Protein AF-A0A7S1PZZ9-F1 (afdb_monomer)

Nearest PDB structures (foldseek):
  3pno-assembly2_D  TM=9.067E-01  e=9.434E-13  Escherichia coli K-12
  1oi3-assembly1_A  TM=8.942E-01  e=1.074E-12  Escherichia coli
  3pnm-assembly1_B  TM=9.196E-01  e=3.930E-12  Escherichia coli K-12
  1uoe-assembly1_B  TM=8.953E-01  e=3.452E-12  Escherichi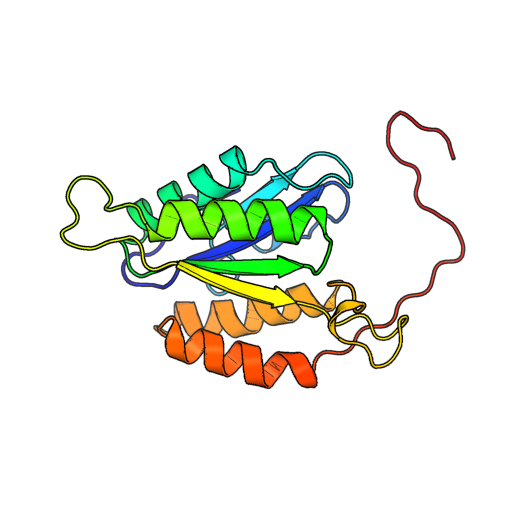a coli
  4lry-assembly1_B  TM=9.093E-01  e=5.800E-12  Escherichia coli K-12

Foldseek 3Di:
DADPAAAALFAAEEEEAEPPQPVPPVVQCDQLFHRDYQYDHHRGGRALVSLLVVLLVNCVRRVLNAYEYEFWLDPRRCVSNVSSQVVQQPDDPPPHPHGRHYDYDYAFAECPVDDPSNPGTGDDLSRVLRNQLSNCRSVNDGPVRNVVVRVVCRVVRHDYDDDPDDDDDVPGGD

Sequence (174 aa):
VVPKSIPKGRVALICGGGSGHEPAHAGFVADGWLTAAVCGGVFASPSHKSVLEAIRHVSAENGNAGVLVLIKNYGGDVINFTGAATVAANETPRGQEHKTRVVTFVIGDDVAFGADHDAQRGVAGTVLMYKMLGAAARDGAGLEELMHIAQAAAPRLRSIGSSMSSCAVPGNPA

Organism: Neobodo designis (NCBI:txid312471)

Secondary structure (DSSP, 8-state):
---S-PPTTS-EEEEEEEESSTTTTGGGBSTTSBSEEEEEEETSPPPHHHHHHHHHHHHHHTTS--EEEEEES-HHHHHHHHHHHHHHHH---TT-SS---EEEEEE--BGGGTT-GGG----TTHHHHHHHHHHHHHTT--HHHHHHHHHHHGGG--B----SSPPPBTTB--

Radius of gyration: 15.96 Å; Cα contacts (8 Å, |Δi|>4): 353; chains: 1; bounding box: 37×34×51 Å

Solvent-accessible surface area (backbone atoms only — not comparable to full-atom values): 9387 Å² total; per-residue (Å²): 85,66,62,100,69,64,65,62,72,23,40,36,32,34,38,54,28,31,31,92,49,77,57,54,49,58,72,46,46,43,93,40,24,24,47,27,18,43,73,23,50,77,78,30,45,35,53,37,67,60,45,32,52,49,53,54,51,51,29,62,55,10,66,58,46,24,38,41,37,46,32,41,44,40,73,60,36,44,54,23,48,54,52,20,43,55,55,48,37,72,35,59,52,92,95,50,97,54,53,39,50,55,47,78,45,78,36,44,24,28,52,84,59,54,87,48,66,92,64,13,35,38,51,77,53,54,57,56,52,34,44,55,46,15,37,43,17,64,77,61,38,49,71,69,57,44,48,51,52,49,66,63,44,48,86,74,43,74,35,79,87,86,75,95,66,83,83,71,50,92,97,43,87,119

pLDDT: mean 95.17, std 7.02, range [52.41, 98.88]

Mean predicted aligned error: 3.41 Å

InterPro domains:
  IPR004006 DhaK domain [PF02733] (7-172)
  IPR004006 DhaK domain [PS51481] (1-174)
  IPR050861 Dihydroxyacetone Kinase (DAK) [PTHR28629] (8-172)

Structure (mmCIF, N/CA/C/O backbone):
data_AF-A0A7S1PZZ9-F1
#
_entry.id   AF-A0A7S1PZZ9-F1
#
loop_
_atom_site.group_PDB
_atom_site.id
_atom_site.type_symbol
_atom_site.label_atom_id
_atom_site.label_alt_id
_atom_site.label_comp_id
_atom_site.label_asym_id
_atom_site.label_entity_id
_atom_site.label_seq_id
_atom_site.pdbx_PDB_ins_code
_atom_site.Cartn_x
_atom_site.Cartn_y
_atom_site.Cartn_z
_atom_site.occupancy
_atom_site.B_iso_or_equiv
_atom_site.auth_seq_id
_atom_site.auth_comp_id
_atom_site.auth_asym_id
_atom_site.auth_atom_id
_atom_site.pdbx_PDB_model_num
ATOM 1 N N . VAL A 1 1 ? -7.133 8.271 -3.389 1.00 96.69 1 VAL A N 1
ATOM 2 C CA . VAL A 1 1 ? -8.387 7.632 -3.849 1.00 96.69 1 VAL A CA 1
ATOM 3 C C . VAL A 1 1 ? -8.890 6.716 -2.752 1.00 96.69 1 VAL A C 1
ATOM 5 O O . VAL A 1 1 ? -8.106 5.916 -2.256 1.00 96.69 1 VAL A O 1
ATOM 8 N N . VAL A 1 2 ? -10.151 6.874 -2.356 1.00 97.19 2 VAL A N 1
ATOM 9 C CA . VAL A 1 2 ? -10.840 6.088 -1.316 1.00 97.19 2 VAL A CA 1
ATOM 10 C C . VAL A 1 2 ? -12.249 5.738 -1.815 1.00 97.19 2 VAL A C 1
ATOM 12 O O . VAL A 1 2 ? -12.769 6.471 -2.663 1.00 97.19 2 VAL A O 1
ATOM 15 N N . PRO A 1 3 ? -12.876 4.646 -1.341 1.00 96.19 3 PRO A N 1
ATOM 16 C CA . PRO A 1 3 ? -14.273 4.362 -1.646 1.00 96.19 3 PRO A CA 1
ATOM 17 C C . PRO A 1 3 ? -15.193 5.379 -0.957 1.00 96.19 3 PRO A C 1
ATOM 19 O O . PRO A 1 3 ? -14.792 6.071 -0.025 1.00 96.19 3 PRO A O 1
ATOM 22 N N . LYS A 1 4 ? -16.465 5.434 -1.374 1.00 93.56 4 LYS A N 1
ATOM 23 C CA . LYS A 1 4 ? -17.481 6.292 -0.730 1.00 93.56 4 LYS A CA 1
ATOM 24 C C . LYS A 1 4 ? -17.709 5.957 0.748 1.00 93.56 4 LYS A C 1
ATOM 26 O O . LYS A 1 4 ? -18.140 6.818 1.503 1.00 93.56 4 LYS A O 1
ATOM 31 N N . SER A 1 5 ? -17.465 4.709 1.136 1.00 94.50 5 SER A N 1
ATOM 32 C CA . SER A 1 5 ? -17.615 4.220 2.503 1.00 94.50 5 SER A CA 1
ATOM 33 C C . SER A 1 5 ? -16.536 3.189 2.804 1.00 94.50 5 SER A C 1
ATOM 35 O O . SER A 1 5 ? -16.334 2.268 2.008 1.00 94.50 5 SER A O 1
ATOM 37 N N . ILE A 1 6 ? -15.887 3.313 3.959 1.00 97.12 6 ILE A N 1
ATOM 38 C CA . ILE A 1 6 ? -14.899 2.349 4.450 1.00 97.12 6 ILE A CA 1
ATOM 39 C C . ILE A 1 6 ? -15.569 1.476 5.526 1.00 97.12 6 ILE A C 1
ATOM 41 O O . ILE A 1 6 ? -16.148 2.019 6.468 1.00 97.12 6 ILE A O 1
ATOM 45 N N . PRO A 1 7 ? -15.538 0.134 5.406 1.00 93.75 7 PRO A N 1
ATOM 46 C CA . PRO A 1 7 ? -16.084 -0.750 6.431 1.00 93.75 7 PRO A CA 1
ATOM 47 C C . PRO A 1 7 ? -15.355 -0.594 7.770 1.00 93.75 7 PRO A C 1
ATOM 49 O O . PRO A 1 7 ? -14.126 -0.630 7.830 1.00 93.75 7 PRO A O 1
ATOM 52 N N . LYS A 1 8 ? -16.124 -0.477 8.854 1.00 95.81 8 LYS A N 1
ATOM 53 C CA . LYS A 1 8 ? -15.587 -0.444 10.219 1.00 95.81 8 LYS A CA 1
ATOM 54 C C . LYS A 1 8 ? -15.166 -1.832 10.691 1.00 95.81 8 LYS A C 1
ATOM 56 O O . LYS A 1 8 ? -15.729 -2.835 10.257 1.00 95.81 8 LYS A O 1
ATOM 61 N N . GLY A 1 9 ? -14.204 -1.873 11.609 1.00 96.44 9 GLY A N 1
ATOM 62 C CA . GLY A 1 9 ? -13.754 -3.110 12.252 1.00 96.44 9 GLY A CA 1
ATOM 63 C C . GLY A 1 9 ? -12.889 -4.006 11.363 1.00 96.44 9 GLY A C 1
ATOM 64 O O . GLY A 1 9 ? -12.580 -5.122 11.763 1.00 96.44 9 GLY A O 1
ATOM 65 N N . ARG A 1 10 ? -12.491 -3.538 10.172 1.00 97.62 10 ARG A N 1
ATOM 66 C CA . ARG A 1 10 ? -11.608 -4.264 9.250 1.00 97.62 10 ARG A CA 1
ATOM 67 C C . ARG A 1 10 ? -10.292 -3.520 9.079 1.00 97.62 10 ARG A C 1
ATOM 69 O O . ARG A 1 10 ? -10.284 -2.291 8.972 1.00 97.62 10 ARG A O 1
ATOM 76 N N . VAL A 1 11 ? -9.188 -4.263 9.005 1.00 98.62 11 VAL A N 1
ATOM 77 C CA . VAL A 1 11 ? -7.877 -3.683 8.691 1.00 98.62 11 VAL A CA 1
ATOM 78 C C . VAL A 1 11 ? -7.949 -2.995 7.328 1.00 98.62 11 VAL A C 1
ATOM 80 O O . VAL A 1 11 ? -8.391 -3.589 6.345 1.00 98.62 11 VAL A O 1
ATOM 83 N N . ALA A 1 12 ? -7.516 -1.737 7.268 1.00 98.75 12 ALA A N 1
ATOM 84 C CA . ALA A 1 12 ? -7.439 -0.999 6.016 1.00 98.75 12 ALA A CA 1
ATOM 85 C C . ALA A 1 12 ? -6.136 -1.328 5.281 1.00 98.75 12 ALA A C 1
ATOM 87 O O . ALA A 1 12 ? -5.067 -1.348 5.889 1.00 98.75 12 ALA A O 1
ATOM 88 N N . LEU A 1 13 ? -6.206 -1.534 3.967 1.00 98.81 13 LEU A N 1
ATOM 89 C CA . LEU A 1 13 ? -5.031 -1.719 3.119 1.00 98.81 13 LEU A CA 1
ATOM 90 C C . LEU A 1 13 ? -4.768 -0.448 2.317 1.00 98.81 13 LEU A C 1
ATOM 92 O O . LEU A 1 13 ? -5.632 0.011 1.566 1.00 98.81 13 LEU A O 1
ATOM 96 N N . ILE A 1 14 ? -3.562 0.095 2.438 1.00 98.75 14 ILE A N 1
ATOM 97 C CA . ILE A 1 14 ? -3.106 1.242 1.650 1.00 98.75 14 ILE A CA 1
ATOM 98 C C . ILE A 1 14 ? -1.953 0.814 0.754 1.00 98.75 14 ILE A C 1
ATOM 100 O O . ILE A 1 14 ? -1.030 0.142 1.202 1.00 98.75 14 ILE A O 1
ATOM 104 N N . CYS A 1 15 ? -1.971 1.270 -0.495 1.00 98.69 15 CYS A N 1
ATOM 105 C CA . CYS A 1 15 ? -0.780 1.323 -1.337 1.00 98.69 15 CYS A CA 1
ATOM 106 C C . CYS A 1 15 ? -0.732 2.658 -2.092 1.00 98.69 15 CYS A C 1
ATOM 108 O O . CYS A 1 15 ? -1.605 3.517 -1.951 1.00 98.69 15 CYS A O 1
ATOM 110 N N . GLY A 1 16 ? 0.301 2.864 -2.893 1.00 98.38 16 GLY A N 1
ATOM 111 C CA . GLY A 1 16 ? 0.445 4.052 -3.707 1.00 98.38 16 GLY A CA 1
ATOM 112 C C . GLY A 1 16 ? 1.768 4.083 -4.460 1.00 98.38 16 GLY A C 1
ATOM 113 O O . GLY A 1 16 ? 2.463 3.071 -4.612 1.00 98.38 16 GLY A O 1
ATOM 114 N N . GLY A 1 17 ? 2.083 5.257 -4.985 1.00 98.44 17 GLY A N 1
ATOM 115 C CA . GLY A 1 17 ? 3.297 5.508 -5.753 1.00 98.44 17 GLY A CA 1
ATOM 116 C C . GLY A 1 17 ? 3.067 6.552 -6.837 1.00 98.44 17 GLY A C 1
ATOM 117 O O . GLY A 1 17 ? 2.020 7.208 -6.866 1.00 98.44 17 GLY A O 1
ATOM 118 N N . GLY A 1 18 ? 4.049 6.694 -7.723 1.00 97.88 18 GLY A N 1
ATOM 119 C CA . GLY A 1 18 ? 3.915 7.549 -8.899 1.00 97.88 18 GLY A CA 1
ATOM 120 C C . GLY A 1 18 ? 2.770 7.126 -9.817 1.00 97.88 18 GLY A C 1
ATOM 121 O O . GLY A 1 18 ? 2.477 5.937 -9.950 1.00 97.88 18 GLY A O 1
ATOM 122 N N . SER A 1 19 ? 2.131 8.118 -10.432 1.00 98.06 19 SER A N 1
ATOM 123 C CA . SER A 1 19 ? 1.127 7.923 -11.487 1.00 98.06 19 SER A CA 1
ATOM 124 C C . SER A 1 19 ? 1.792 7.467 -12.796 1.00 98.06 19 SER A C 1
ATOM 126 O O . SER A 1 19 ? 3.019 7.548 -12.923 1.00 98.06 19 SER A O 1
ATOM 128 N N . GLY A 1 20 ? 1.004 7.019 -13.776 1.00 97.00 20 GLY A N 1
ATOM 129 C CA . GLY A 1 20 ? 1.510 6.460 -15.043 1.00 97.00 20 GLY A CA 1
ATOM 130 C C . GLY A 1 20 ? 1.583 4.929 -15.064 1.00 97.00 20 GLY A C 1
ATOM 131 O O . GLY A 1 20 ? 2.197 4.345 -15.956 1.00 97.00 20 GLY A O 1
ATOM 132 N N . HIS A 1 21 ? 0.973 4.278 -14.072 1.00 97.94 21 HIS A N 1
ATOM 133 C CA . HIS A 1 21 ? 0.858 2.821 -13.965 1.00 97.94 21 HIS A CA 1
ATOM 134 C C . HIS A 1 21 ? -0.603 2.363 -13.886 1.00 97.94 21 HIS A C 1
ATOM 136 O O . HIS A 1 21 ? -0.883 1.253 -13.429 1.00 97.94 21 HIS A O 1
ATOM 142 N N . GLU A 1 22 ? -1.545 3.210 -14.302 1.00 98.38 22 GLU A N 1
ATOM 143 C CA . GLU A 1 22 ? -2.972 2.916 -14.258 1.00 98.38 22 GLU A CA 1
ATOM 144 C C . GLU A 1 22 ? -3.266 1.578 -14.978 1.00 98.38 22 GLU A C 1
ATOM 146 O O . GLU A 1 22 ? -2.737 1.334 -16.064 1.00 98.38 22 GLU A O 1
ATOM 151 N N . PRO A 1 23 ? -4.076 0.675 -14.387 1.00 98.19 23 PRO A N 1
ATOM 152 C CA . PRO A 1 23 ? -4.990 0.903 -13.262 1.00 98.19 23 PRO A CA 1
ATOM 153 C C . PRO A 1 23 ? -4.340 0.898 -11.866 1.00 98.19 23 PRO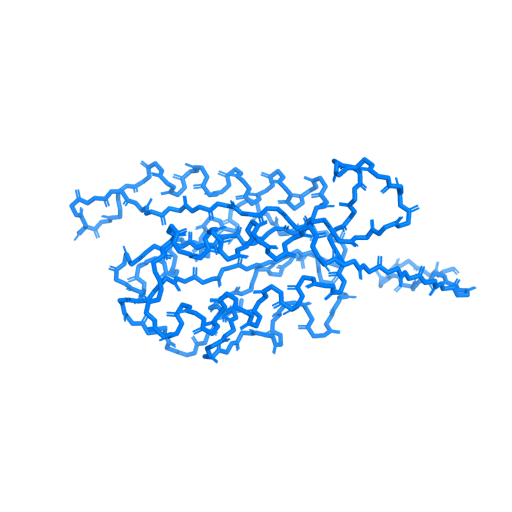 A C 1
ATOM 155 O O . PRO A 1 23 ? -5.021 1.209 -10.886 1.00 98.19 23 PRO A O 1
ATOM 158 N N . ALA A 1 24 ? -3.050 0.578 -11.736 1.00 97.94 24 ALA A N 1
ATOM 159 C CA . ALA A 1 24 ? -2.368 0.611 -10.448 1.00 97.94 24 ALA A CA 1
ATOM 160 C C . ALA A 1 24 ? -2.179 2.069 -9.973 1.00 97.94 24 ALA A C 1
ATOM 162 O O . ALA A 1 24 ? -1.624 2.899 -10.681 1.00 97.94 24 ALA A O 1
ATOM 163 N N . HIS A 1 25 ? -2.630 2.469 -8.784 1.00 97.94 25 HIS A N 1
ATOM 164 C CA . HIS A 1 25 ? -3.269 1.672 -7.716 1.00 97.94 25 HIS A CA 1
ATOM 165 C C . HIS A 1 25 ? -4.765 1.930 -7.568 1.00 97.94 25 HIS A C 1
ATOM 167 O O . HIS A 1 25 ? -5.487 1.113 -7.004 1.00 97.94 25 HIS A O 1
ATOM 173 N N . ALA A 1 26 ? -5.228 3.072 -8.074 1.00 98.44 26 ALA A N 1
ATOM 174 C CA . ALA A 1 26 ? -6.582 3.571 -7.869 1.00 98.44 26 ALA A CA 1
ATOM 175 C C . ALA A 1 26 ? -7.668 2.618 -8.388 1.00 98.44 26 ALA A C 1
ATOM 177 O O . ALA A 1 26 ? -8.718 2.504 -7.760 1.00 98.44 26 ALA A O 1
ATOM 178 N N . GLY A 1 27 ? -7.408 1.902 -9.485 1.00 98.44 27 GLY A N 1
ATOM 179 C CA . GLY A 1 27 ? -8.336 0.924 -10.054 1.00 98.44 27 GLY A CA 1
ATOM 180 C C . GLY A 1 27 ? -8.530 -0.329 -9.196 1.00 98.44 27 GLY A C 1
ATOM 181 O O . GLY A 1 27 ? -9.466 -1.083 -9.437 1.00 98.44 27 GLY A O 1
ATOM 182 N N . PHE A 1 28 ? -7.688 -0.537 -8.179 1.00 98.62 28 PHE A N 1
ATOM 183 C CA . PHE A 1 28 ? -7.790 -1.649 -7.229 1.00 98.62 28 PHE A CA 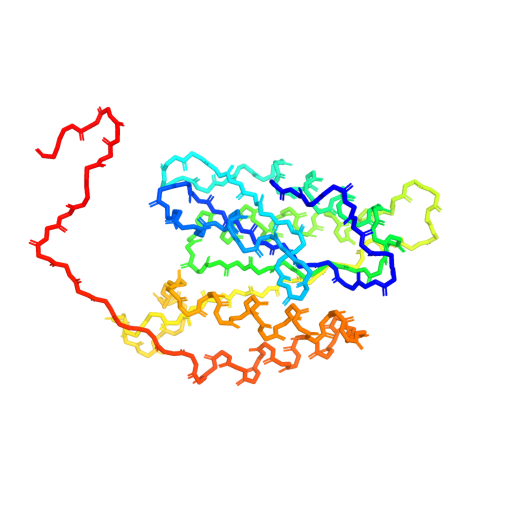1
ATOM 184 C C . PHE A 1 28 ? -8.341 -1.222 -5.861 1.00 98.62 28 PHE A C 1
ATOM 186 O O . PHE A 1 28 ? -8.263 -1.989 -4.902 1.00 98.62 28 PHE A O 1
ATOM 193 N N . VAL A 1 29 ? -8.898 -0.011 -5.748 1.00 98.75 29 VAL A N 1
ATOM 194 C CA . VAL A 1 29 ? -9.621 0.428 -4.548 1.00 98.75 29 VAL A CA 1
ATOM 195 C C . VAL A 1 29 ? -11.050 -0.115 -4.600 1.00 98.75 29 VAL A C 1
ATOM 197 O O . VAL A 1 29 ? -11.897 0.413 -5.320 1.00 98.75 29 VAL A O 1
ATOM 200 N N . ALA A 1 30 ? -11.309 -1.189 -3.856 1.00 97.69 30 ALA A N 1
ATOM 201 C CA . ALA A 1 30 ? -12.588 -1.901 -3.835 1.00 97.69 30 ALA A CA 1
ATOM 202 C C . ALA A 1 30 ? -12.706 -2.805 -2.592 1.00 97.69 30 ALA A C 1
ATOM 204 O O . ALA A 1 30 ? -11.708 -3.128 -1.947 1.00 97.69 30 ALA A O 1
ATOM 205 N N . ASP A 1 31 ? -13.923 -3.261 -2.269 1.00 97.38 31 ASP A N 1
ATOM 206 C CA . ASP A 1 31 ? -14.129 -4.251 -1.200 1.00 97.38 31 ASP A CA 1
ATOM 207 C C . ASP A 1 31 ? -13.407 -5.570 -1.530 1.00 97.38 31 ASP A C 1
ATOM 209 O O . ASP A 1 31 ? -13.514 -6.096 -2.639 1.00 97.38 31 ASP A O 1
ATOM 213 N N . GLY A 1 32 ? -12.637 -6.100 -0.577 1.00 97.44 32 GLY A N 1
ATOM 214 C CA . GLY A 1 32 ? -11.782 -7.272 -0.804 1.00 97.44 32 GLY A CA 1
ATOM 215 C C . GLY A 1 32 ? -10.483 -7.002 -1.583 1.00 97.44 32 GLY A C 1
ATOM 216 O O . GLY A 1 32 ? -9.854 -7.964 -2.042 1.00 97.44 32 GLY A O 1
ATOM 217 N N . TRP A 1 33 ? -10.104 -5.728 -1.748 1.00 98.44 33 TRP A N 1
ATOM 218 C CA . TRP A 1 33 ? -8.865 -5.251 -2.379 1.00 98.44 33 TRP A CA 1
ATOM 219 C C . TRP A 1 33 ? -8.212 -4.144 -1.522 1.00 98.44 33 TRP A C 1
ATOM 221 O O . TRP A 1 33 ? -8.180 -4.264 -0.298 1.00 98.44 33 TRP A O 1
ATOM 231 N N . LEU A 1 34 ? -7.669 -3.079 -2.130 1.00 98.69 34 LEU A N 1
ATOM 232 C CA . LEU A 1 34 ? -7.159 -1.923 -1.392 1.00 98.69 34 LEU A CA 1
ATOM 233 C C . LEU A 1 34 ? -8.310 -1.095 -0.814 1.00 98.69 34 LEU A C 1
ATOM 235 O O . LEU A 1 34 ? -9.325 -0.857 -1.467 1.00 98.69 34 LEU A O 1
ATOM 239 N N . THR A 1 35 ? -8.101 -0.567 0.388 1.00 98.75 35 THR A N 1
ATOM 240 C CA . THR A 1 35 ? -8.977 0.439 0.999 1.00 98.75 35 THR A CA 1
ATOM 241 C C . THR A 1 35 ? -8.673 1.833 0.463 1.00 98.75 35 THR A C 1
ATOM 243 O O . THR A 1 35 ? -9.590 2.625 0.266 1.00 98.75 35 THR A O 1
ATOM 246 N N . ALA A 1 36 ? -7.402 2.151 0.208 1.00 98.81 36 ALA A N 1
ATOM 247 C CA . ALA A 1 36 ? -7.018 3.427 -0.383 1.00 98.81 36 ALA A CA 1
ATOM 248 C C . ALA A 1 36 ? -5.774 3.323 -1.269 1.00 98.81 36 ALA A C 1
ATOM 250 O O . ALA A 1 36 ? -4.889 2.494 -1.054 1.00 98.81 36 ALA A O 1
ATOM 251 N N . ALA A 1 37 ? -5.697 4.235 -2.236 1.00 98.81 37 ALA A N 1
ATOM 252 C CA . ALA A 1 37 ? -4.534 4.446 -3.088 1.00 98.81 37 ALA A CA 1
ATOM 253 C C . ALA A 1 37 ? -4.041 5.896 -2.986 1.00 98.81 37 ALA A C 1
ATOM 255 O O . ALA A 1 37 ? -4.832 6.832 -3.155 1.00 98.81 37 ALA A O 1
ATOM 256 N N . VAL A 1 38 ? -2.744 6.094 -2.745 1.00 98.75 38 VAL A N 1
ATOM 257 C CA . VAL A 1 38 ? -2.108 7.423 -2.709 1.00 98.75 38 VAL A CA 1
ATOM 258 C C . VAL A 1 38 ? -1.330 7.652 -4.007 1.00 98.75 38 VAL A C 1
ATOM 260 O O . VAL A 1 38 ? -0.323 6.993 -4.257 1.00 98.75 38 VAL A O 1
ATOM 263 N N . CYS A 1 39 ? -1.811 8.574 -4.841 1.00 98.38 39 CYS A N 1
ATOM 264 C CA . CYS A 1 39 ? -1.246 8.858 -6.162 1.00 98.38 39 CYS A CA 1
ATOM 265 C C . CYS A 1 39 ? -0.294 10.059 -6.088 1.00 98.38 39 CYS A C 1
ATOM 267 O O . CYS A 1 39 ? -0.692 11.133 -5.633 1.00 98.38 39 CYS A O 1
ATOM 269 N N . GLY A 1 40 ? 0.956 9.868 -6.508 1.00 98.06 40 GLY A N 1
ATOM 270 C CA . GLY A 1 40 ? 1.945 10.933 -6.673 1.00 98.06 40 GLY A CA 1
ATOM 271 C C . GLY A 1 40 ? 1.945 11.533 -8.081 1.00 98.06 40 GLY A C 1
ATOM 272 O O . GLY A 1 40 ? 1.041 11.288 -8.881 1.00 98.06 40 GLY A O 1
ATOM 273 N N . GLY A 1 41 ? 2.985 12.307 -8.400 1.00 97.00 41 GLY A N 1
ATOM 274 C CA . GLY A 1 41 ? 3.228 12.769 -9.772 1.00 97.00 41 GLY A CA 1
ATOM 275 C C . GLY A 1 41 ? 3.554 11.607 -10.719 1.00 97.00 41 GLY A C 1
ATOM 276 O O . GLY A 1 41 ? 3.770 10.480 -10.271 1.00 97.00 41 GLY A O 1
ATOM 277 N N . VAL A 1 42 ? 3.601 11.859 -12.030 1.00 96.69 42 VAL A N 1
ATOM 278 C CA . VAL A 1 42 ? 3.990 10.827 -13.012 1.00 96.69 42 VAL A CA 1
ATOM 279 C C . VAL A 1 42 ? 5.395 10.318 -12.679 1.00 96.69 42 VAL A C 1
ATOM 281 O O . VAL A 1 42 ? 6.332 11.109 -12.605 1.00 96.69 42 VAL A O 1
ATOM 284 N N . PHE A 1 43 ? 5.515 9.015 -12.408 1.00 95.25 43 PHE A N 1
ATOM 285 C CA . PHE A 1 43 ? 6.742 8.338 -11.954 1.00 95.25 43 PHE A CA 1
ATOM 286 C C . PHE A 1 43 ? 7.428 8.936 -10.712 1.00 95.25 43 PHE A C 1
ATOM 288 O O . PHE A 1 43 ? 8.601 8.669 -10.456 1.00 95.25 43 PHE A O 1
ATOM 295 N N . ALA A 1 44 ? 6.694 9.694 -9.894 1.00 96.56 44 ALA A N 1
ATOM 296 C CA . ALA A 1 44 ? 7.198 10.287 -8.660 1.00 96.56 44 ALA A CA 1
ATOM 297 C C . ALA A 1 44 ? 6.346 9.851 -7.464 1.00 96.56 44 ALA A C 1
ATOM 299 O O . ALA A 1 44 ? 5.132 10.060 -7.459 1.00 96.56 44 ALA A O 1
ATOM 300 N N . SER A 1 45 ? 6.981 9.280 -6.433 1.00 97.88 45 SER A N 1
ATOM 301 C CA . SER A 1 45 ? 6.307 8.891 -5.183 1.00 97.88 45 SER A CA 1
ATOM 302 C C . SER A 1 45 ? 5.427 10.032 -4.649 1.00 97.88 45 SER A C 1
ATOM 304 O O . SER A 1 45 ? 5.841 11.196 -4.699 1.00 97.88 45 SER A O 1
ATOM 306 N N . PRO A 1 46 ? 4.240 9.742 -4.082 1.00 98.19 46 PRO A N 1
ATOM 307 C CA . PRO A 1 46 ? 3.487 10.742 -3.344 1.00 98.19 46 PRO A CA 1
ATOM 308 C C . PRO A 1 46 ? 4.313 11.269 -2.169 1.00 98.19 46 PRO A C 1
ATOM 310 O O . PRO A 1 46 ? 5.184 10.580 -1.633 1.00 98.19 46 PRO A O 1
ATOM 313 N N . SER A 1 47 ? 4.010 12.498 -1.755 1.00 98.31 47 SER A N 1
ATOM 314 C CA . SER A 1 47 ? 4.679 13.111 -0.612 1.00 98.31 47 SER A CA 1
ATOM 315 C C . SER A 1 47 ? 4.377 12.352 0.683 1.00 98.31 47 SER A C 1
ATOM 317 O O . SER A 1 47 ? 3.261 11.860 0.876 1.00 98.31 47 SER A O 1
ATOM 319 N N . HIS A 1 48 ? 5.335 12.347 1.610 1.00 97.75 48 HIS A N 1
ATOM 320 C CA . HIS A 1 48 ? 5.146 11.859 2.978 1.00 97.75 48 HIS A CA 1
ATOM 321 C C . HIS A 1 48 ? 3.841 12.371 3.618 1.00 97.75 48 HIS A C 1
ATOM 323 O O . HIS A 1 48 ? 3.076 11.593 4.184 1.00 97.75 48 HIS A O 1
ATOM 329 N N . LYS A 1 49 ? 3.539 13.671 3.470 1.00 98.25 49 LYS A N 1
ATOM 330 C CA . LYS A 1 49 ? 2.318 14.288 4.012 1.00 98.25 49 LYS A CA 1
ATOM 331 C C . LYS A 1 49 ? 1.050 13.657 3.432 1.00 98.25 49 LYS A C 1
ATOM 333 O O . LYS A 1 49 ? 0.129 13.350 4.178 1.00 98.25 49 LYS A O 1
ATOM 338 N N . SER A 1 50 ? 1.002 13.439 2.118 1.00 98.56 50 SER A N 1
ATOM 339 C CA . SER A 1 50 ? -0.152 12.814 1.460 1.00 98.56 50 SER A CA 1
ATOM 340 C C . SER A 1 50 ? -0.388 11.385 1.949 1.00 98.56 50 SER A C 1
ATOM 342 O O . SER A 1 50 ? -1.537 10.986 2.132 1.00 98.56 50 SER A O 1
ATOM 344 N N . VAL A 1 51 ? 0.685 10.622 2.181 1.00 98.81 51 VAL A N 1
ATOM 345 C CA . VAL A 1 51 ? 0.582 9.258 2.718 1.00 98.81 51 VAL A CA 1
ATOM 346 C C . VAL A 1 51 ? 0.101 9.276 4.170 1.00 98.81 51 VAL A C 1
ATOM 348 O O . VAL A 1 51 ? -0.800 8.516 4.519 1.00 98.81 51 VAL A O 1
ATOM 351 N N . LEU A 1 52 ? 0.645 10.170 5.001 1.00 98.62 52 LEU A N 1
ATOM 352 C CA . LEU A 1 52 ? 0.247 10.314 6.403 1.00 98.62 52 LEU A CA 1
ATOM 353 C C . LEU A 1 52 ? -1.243 10.655 6.538 1.00 98.62 52 LEU A C 1
ATOM 355 O O . LEU A 1 52 ? -1.953 10.005 7.303 1.00 98.62 52 LEU A O 1
ATOM 359 N N . GLU A 1 53 ? -1.738 11.615 5.754 1.00 98.44 53 GLU A N 1
ATOM 360 C CA . GLU A 1 53 ? -3.163 11.968 5.753 1.00 98.44 53 GLU A CA 1
ATOM 361 C C . GLU A 1 53 ? -4.051 10.810 5.289 1.00 98.44 53 GLU A C 1
ATOM 363 O O . GLU A 1 53 ? -5.122 10.596 5.853 1.00 98.44 53 GLU A O 1
ATOM 368 N N . ALA A 1 54 ? -3.603 10.012 4.315 1.00 98.62 54 ALA A N 1
ATOM 369 C CA . ALA A 1 54 ? -4.340 8.823 3.901 1.00 98.62 54 ALA A CA 1
ATOM 370 C C . ALA A 1 54 ? -4.437 7.788 5.034 1.00 98.62 54 ALA A C 1
ATOM 372 O O . ALA A 1 54 ? -5.522 7.261 5.274 1.00 98.62 54 ALA A O 1
ATOM 373 N N . ILE A 1 55 ? -3.342 7.530 5.760 1.00 98.56 55 ILE A N 1
ATOM 374 C CA . ILE A 1 55 ? -3.332 6.610 6.911 1.00 98.56 55 ILE A CA 1
ATOM 375 C C . ILE A 1 55 ? -4.264 7.117 8.016 1.00 98.56 55 ILE A C 1
ATOM 377 O O . ILE A 1 55 ? -5.093 6.354 8.514 1.00 98.56 55 ILE A O 1
ATOM 381 N N . ARG A 1 56 ? -4.172 8.406 8.371 1.00 97.62 56 ARG A N 1
ATOM 382 C CA . ARG A 1 56 ? -5.049 9.036 9.372 1.00 97.62 56 ARG A CA 1
ATOM 383 C C . ARG A 1 56 ? -6.517 8.918 8.983 1.00 97.62 56 ARG A C 1
ATOM 385 O O . ARG A 1 56 ? -7.334 8.517 9.808 1.00 97.62 56 ARG A O 1
ATOM 392 N N . HIS A 1 57 ? -6.836 9.226 7.728 1.00 97.38 57 HIS A N 1
ATOM 393 C CA . HIS A 1 57 ? -8.199 9.164 7.222 1.00 97.38 57 HIS A CA 1
ATOM 394 C C . HIS A 1 57 ? -8.762 7.741 7.284 1.00 97.38 57 HIS A C 1
ATOM 396 O O . HIS A 1 57 ? -9.799 7.537 7.909 1.00 97.38 57 HIS A O 1
ATOM 402 N N . VAL A 1 58 ? -8.078 6.735 6.721 1.00 97.81 58 VAL A N 1
ATOM 403 C CA . VAL A 1 58 ? -8.622 5.363 6.744 1.00 97.81 58 VAL A CA 1
ATOM 404 C C . VAL A 1 58 ? -8.689 4.782 8.155 1.00 97.81 58 VAL A C 1
ATOM 406 O O . VAL A 1 58 ? -9.606 4.018 8.435 1.00 97.81 58 VAL A O 1
ATOM 409 N N . SER A 1 59 ? -7.751 5.147 9.037 1.00 96.69 59 SER A N 1
ATOM 410 C CA . SER A 1 59 ? -7.755 4.718 10.439 1.00 96.69 59 SER A CA 1
ATOM 411 C C . SER A 1 59 ? -8.959 5.289 11.190 1.00 96.69 59 SER A C 1
ATOM 413 O O . SER A 1 59 ? -9.645 4.579 11.923 1.00 96.69 59 SER A O 1
ATOM 415 N N . ALA A 1 60 ? -9.273 6.568 10.974 1.00 95.12 60 ALA A N 1
ATOM 416 C CA . ALA A 1 60 ? -10.458 7.177 11.565 1.0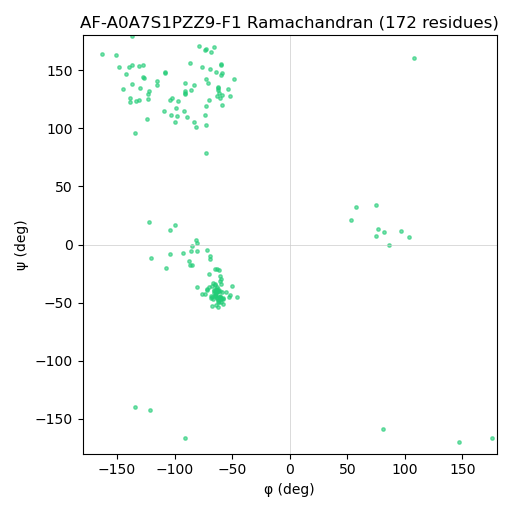0 95.12 60 ALA A CA 1
ATOM 417 C C . ALA A 1 60 ? -11.748 6.513 11.049 1.00 95.12 60 ALA A C 1
ATOM 419 O O . ALA A 1 60 ? -12.619 6.145 11.840 1.00 95.12 60 ALA A O 1
ATOM 420 N N . GLU A 1 61 ? -11.851 6.305 9.734 1.00 96.06 61 GLU A N 1
ATOM 421 C CA . GLU A 1 61 ? -13.053 5.756 9.098 1.00 96.06 61 GLU A CA 1
ATOM 422 C C . GLU A 1 61 ? -13.283 4.271 9.418 1.00 96.06 61 GLU A C 1
ATOM 424 O O . GLU A 1 61 ? -14.426 3.855 9.624 1.00 96.06 61 GLU A O 1
ATOM 429 N N . ASN A 1 62 ? -12.221 3.462 9.526 1.00 95.88 62 ASN A N 1
ATOM 430 C CA . ASN A 1 62 ? -12.343 2.036 9.844 1.00 95.88 62 ASN A CA 1
ATOM 431 C C . ASN A 1 62 ? -12.529 1.743 11.345 1.00 95.88 62 ASN A C 1
ATOM 433 O O . ASN A 1 62 ? -12.651 0.577 11.731 1.00 95.88 62 ASN A O 1
ATOM 437 N N . GLY A 1 63 ? -12.583 2.778 12.190 1.00 93.94 63 GLY A N 1
ATOM 438 C CA . GLY A 1 63 ? -12.727 2.639 13.639 1.00 93.94 63 GLY A CA 1
ATOM 439 C C . GLY A 1 63 ? -11.447 2.178 14.336 1.00 93.94 63 GLY A C 1
ATOM 440 O O . GLY A 1 63 ? -11.527 1.430 15.305 1.00 93.94 63 GLY A O 1
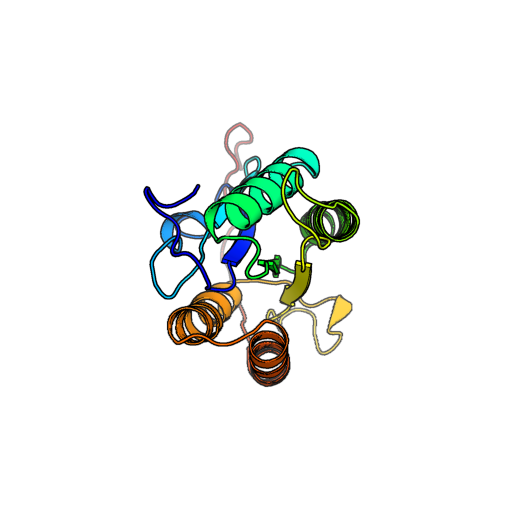ATOM 441 N N . ASN A 1 64 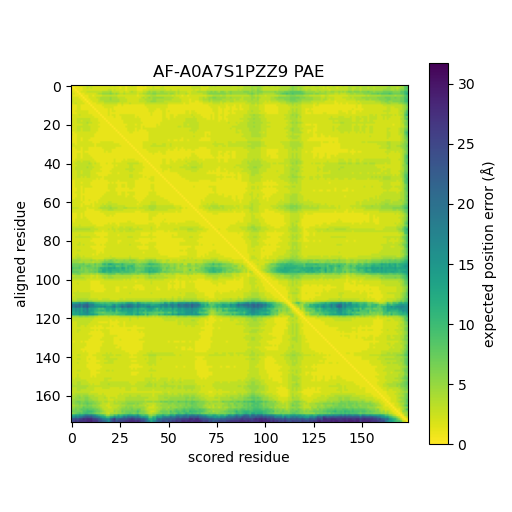? -10.282 2.598 13.836 1.00 93.69 64 ASN A N 1
ATOM 442 C CA . ASN A 1 64 ? -8.954 2.258 14.351 1.00 93.69 64 ASN A CA 1
ATOM 443 C C . ASN A 1 64 ? -8.680 0.739 14.393 1.00 93.69 64 ASN A C 1
ATOM 445 O O . ASN A 1 64 ? -7.944 0.239 15.244 1.00 93.69 64 ASN A O 1
ATOM 449 N N . ALA A 1 65 ? -9.251 -0.011 13.444 1.00 95.75 65 ALA A N 1
ATOM 450 C CA . ALA A 1 65 ? -9.070 -1.462 13.328 1.00 95.75 65 ALA A CA 1
ATOM 451 C C . ALA A 1 65 ? -7.659 -1.865 12.841 1.00 95.75 65 ALA A C 1
ATOM 453 O O . ALA A 1 65 ? -7.318 -3.047 12.803 1.00 95.75 65 ALA A O 1
ATOM 454 N N . GLY A 1 66 ? -6.826 -0.879 12.496 1.00 97.81 66 GLY A N 1
ATOM 455 C CA . GLY A 1 66 ? -5.458 -1.045 12.018 1.00 97.81 66 GLY A CA 1
ATOM 456 C C . GLY A 1 66 ? -5.303 -0.757 10.526 1.00 97.81 66 GLY A C 1
ATOM 457 O O . GLY A 1 66 ? -6.277 -0.763 9.768 1.00 97.81 66 GLY A O 1
ATOM 458 N N . VAL A 1 67 ? -4.067 -0.486 10.106 1.00 98.69 67 VAL A N 1
ATOM 459 C CA . VAL A 1 67 ? -3.710 -0.143 8.724 1.00 98.69 67 VAL A CA 1
ATOM 460 C C . VAL A 1 67 ? -2.480 -0.939 8.287 1.00 98.69 67 VAL A C 1
ATOM 462 O O . VAL A 1 67 ? -1.423 -0.848 8.910 1.00 98.69 67 VAL A O 1
ATOM 465 N N . LEU A 1 68 ? -2.608 -1.697 7.199 1.00 98.88 68 LEU A N 1
ATOM 466 C CA . LEU A 1 68 ? -1.493 -2.338 6.509 1.00 98.88 68 LEU A CA 1
ATOM 467 C C . LEU A 1 68 ? -1.085 -1.487 5.303 1.00 98.88 68 LEU A C 1
ATOM 469 O O . LEU A 1 68 ? -1.860 -1.287 4.365 1.00 98.88 68 LEU A O 1
ATOM 473 N N . VAL A 1 69 ? 0.146 -0.994 5.328 1.00 98.88 69 VAL A N 1
ATOM 474 C CA . VAL A 1 69 ? 0.733 -0.167 4.275 1.00 98.88 69 VAL A CA 1
ATOM 475 C C . VAL A 1 69 ? 1.616 -1.044 3.394 1.00 98.88 69 VAL A C 1
ATOM 477 O O . VAL A 1 69 ? 2.716 -1.437 3.781 1.00 98.88 69 VAL A O 1
ATOM 480 N N . LEU A 1 70 ? 1.131 -1.349 2.195 1.00 98.81 70 LEU A N 1
ATOM 481 C CA . LEU A 1 70 ? 1.874 -2.065 1.166 1.00 98.81 70 LEU A CA 1
ATOM 482 C C . LEU A 1 70 ? 2.710 -1.074 0.359 1.00 98.81 70 LEU A C 1
ATOM 484 O O . LEU A 1 70 ? 2.209 -0.035 -0.076 1.00 98.81 70 LEU A O 1
ATOM 488 N N . ILE A 1 71 ? 3.978 -1.398 0.139 1.00 98.69 71 ILE A N 1
ATOM 489 C CA . ILE A 1 71 ? 4.955 -0.488 -0.460 1.00 98.69 71 ILE A CA 1
ATOM 490 C C . ILE A 1 71 ? 5.680 -1.231 -1.577 1.00 98.69 71 ILE A C 1
ATOM 492 O O . ILE A 1 71 ? 6.252 -2.288 -1.339 1.00 98.69 71 ILE A O 1
ATOM 496 N N . LYS A 1 72 ? 5.683 -0.697 -2.800 1.00 98.25 72 LYS A N 1
ATOM 497 C CA . LYS A 1 72 ? 6.542 -1.237 -3.866 1.00 98.25 72 LYS A CA 1
ATOM 498 C C . LYS A 1 72 ? 7.993 -0.885 -3.553 1.00 98.25 72 LYS A C 1
ATOM 500 O O . LYS A 1 72 ? 8.249 0.245 -3.139 1.00 98.25 72 LYS A O 1
ATOM 505 N N . ASN A 1 73 ? 8.930 -1.805 -3.773 1.00 97.00 73 ASN A N 1
ATOM 506 C CA . ASN A 1 73 ? 10.338 -1.573 -3.458 1.00 97.00 73 ASN A CA 1
ATOM 507 C C . ASN A 1 73 ? 11.008 -0.598 -4.448 1.00 97.00 73 ASN A C 1
ATOM 509 O O . ASN A 1 73 ? 11.700 -0.990 -5.386 1.00 97.00 73 ASN A O 1
ATOM 513 N N . TYR A 1 74 ? 10.750 0.691 -4.244 1.00 95.94 74 TYR A N 1
ATOM 514 C CA . TYR A 1 74 ? 11.428 1.821 -4.867 1.00 95.94 74 TYR A CA 1
ATOM 515 C C . TYR A 1 74 ? 11.837 2.781 -3.758 1.00 95.94 74 TYR A C 1
ATOM 517 O O . TYR A 1 74 ? 11.014 3.108 -2.906 1.00 95.94 74 TYR A O 1
ATOM 525 N N . GLY A 1 75 ? 13.075 3.284 -3.780 1.00 95.19 75 GLY A N 1
ATOM 526 C CA . GLY A 1 75 ? 13.616 4.085 -2.673 1.00 95.19 75 GLY A CA 1
ATOM 527 C C . GLY A 1 75 ? 12.716 5.254 -2.248 1.00 95.19 75 GLY A C 1
ATOM 528 O O . GLY A 1 75 ? 12.460 5.435 -1.060 1.00 95.19 75 GLY A O 1
ATOM 529 N N . GLY A 1 76 ? 12.159 5.999 -3.210 1.00 95.88 76 GLY A N 1
ATOM 530 C CA . GLY A 1 76 ? 11.226 7.096 -2.927 1.00 95.88 76 GLY A CA 1
ATOM 531 C C . GLY A 1 76 ? 9.915 6.644 -2.272 1.00 95.88 76 GLY A C 1
ATOM 532 O O . GLY A 1 76 ? 9.451 7.297 -1.337 1.00 95.88 76 GLY A O 1
ATOM 533 N N . ASP A 1 77 ? 9.345 5.521 -2.718 1.00 98.25 77 ASP A N 1
ATOM 534 C CA . ASP A 1 77 ? 8.139 4.940 -2.116 1.00 98.25 77 ASP A CA 1
ATOM 535 C C . ASP A 1 77 ? 8.459 4.445 -0.690 1.00 98.25 77 ASP A C 1
ATOM 537 O O . ASP A 1 77 ? 7.759 4.787 0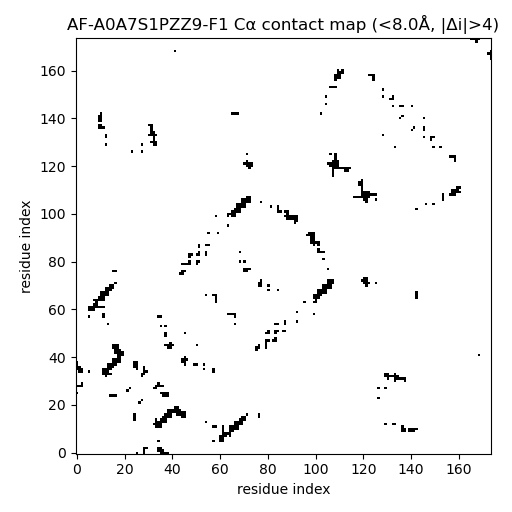.262 1.00 98.25 77 ASP A O 1
ATOM 541 N N . VAL A 1 78 ? 9.562 3.712 -0.506 1.00 97.94 78 VAL A N 1
ATOM 542 C CA . VAL A 1 78 ? 9.988 3.188 0.803 1.00 97.94 78 VAL A CA 1
ATOM 543 C C . VAL A 1 78 ? 10.181 4.312 1.814 1.00 97.94 78 VAL A C 1
ATOM 545 O O . VAL A 1 78 ? 9.580 4.260 2.885 1.00 97.94 78 VAL A O 1
ATOM 548 N N . ILE A 1 79 ? 10.935 5.362 1.482 1.00 97.88 79 ILE A N 1
ATOM 549 C CA . ILE A 1 79 ? 11.192 6.484 2.399 1.00 97.88 79 ILE A CA 1
ATOM 550 C C . ILE A 1 79 ? 9.888 7.200 2.779 1.00 97.88 79 ILE A C 1
ATOM 552 O O . ILE A 1 79 ? 9.615 7.411 3.963 1.00 97.88 79 ILE A O 1
ATOM 556 N N . ASN A 1 80 ? 9.057 7.559 1.794 1.00 98.50 80 ASN A N 1
ATOM 557 C CA . ASN A 1 80 ? 7.850 8.343 2.060 1.00 98.50 80 ASN A CA 1
ATOM 558 C C . ASN A 1 80 ? 6.816 7.550 2.868 1.00 98.50 80 ASN A C 1
ATOM 560 O O . ASN A 1 80 ? 6.260 8.082 3.833 1.00 98.50 80 ASN A O 1
ATOM 564 N N . PHE A 1 81 ? 6.571 6.287 2.505 1.00 98.75 81 PHE A N 1
ATOM 565 C CA . PHE A 1 81 ? 5.542 5.471 3.149 1.00 98.75 81 PHE A CA 1
ATOM 566 C C . PHE A 1 81 ? 5.970 4.956 4.522 1.00 98.75 81 PHE A C 1
ATOM 568 O O . PHE A 1 81 ? 5.168 5.025 5.453 1.00 98.75 81 PHE A O 1
ATOM 575 N N . THR A 1 82 ? 7.214 4.492 4.692 1.00 98.38 82 THR A N 1
ATOM 576 C CA . THR A 1 82 ? 7.692 4.041 6.014 1.00 98.38 82 THR A CA 1
ATOM 577 C C . THR A 1 82 ? 7.771 5.198 7.003 1.00 98.38 82 THR A C 1
ATOM 579 O O . THR A 1 82 ? 7.341 5.053 8.150 1.00 98.38 82 THR A O 1
ATOM 582 N N . GLY A 1 83 ? 8.221 6.375 6.555 1.00 98.31 83 GLY A N 1
ATOM 583 C CA . GLY A 1 83 ? 8.215 7.580 7.375 1.00 98.31 83 GLY A CA 1
ATOM 584 C C . GLY A 1 83 ? 6.800 7.950 7.817 1.00 98.31 83 GLY A C 1
ATOM 585 O O . GLY A 1 83 ? 6.561 8.168 9.003 1.00 98.31 83 GLY A O 1
ATOM 586 N N . ALA A 1 84 ? 5.842 7.990 6.885 1.00 98.69 84 ALA A N 1
ATOM 587 C CA . ALA A 1 84 ? 4.457 8.350 7.193 1.00 98.69 84 ALA A CA 1
ATOM 588 C C . ALA A 1 84 ? 3.792 7.334 8.133 1.00 98.69 84 ALA A C 1
ATOM 590 O O . ALA A 1 84 ? 3.116 7.721 9.085 1.00 98.69 84 ALA A O 1
ATOM 591 N N . ALA A 1 85 ? 4.032 6.039 7.912 1.00 98.50 85 ALA A N 1
ATOM 592 C CA . ALA A 1 85 ? 3.562 4.974 8.789 1.00 98.50 85 ALA A CA 1
ATOM 593 C C . ALA A 1 85 ? 4.149 5.084 10.203 1.00 98.50 85 ALA A C 1
ATOM 595 O O . ALA A 1 85 ? 3.417 4.914 11.174 1.00 98.50 85 ALA A O 1
ATOM 596 N N . THR A 1 86 ? 5.433 5.432 10.328 1.00 98.31 86 THR A N 1
ATOM 597 C CA . THR A 1 86 ? 6.103 5.625 11.626 1.00 98.31 86 THR A CA 1
ATOM 598 C C . THR A 1 86 ? 5.498 6.788 12.406 1.00 98.31 86 THR A C 1
ATOM 600 O O . THR A 1 86 ? 5.285 6.679 13.614 1.00 98.31 86 THR A O 1
ATOM 603 N N . VAL A 1 87 ? 5.199 7.901 11.729 1.00 98.19 87 VAL A N 1
ATOM 604 C CA . VAL A 1 87 ? 4.524 9.045 12.357 1.00 98.19 87 VAL A CA 1
ATOM 605 C C . VAL A 1 87 ? 3.121 8.640 12.810 1.00 98.19 87 VAL A C 1
ATOM 607 O O . VAL A 1 87 ? 2.808 8.767 13.992 1.00 98.19 87 VAL A O 1
ATOM 610 N N . ALA A 1 88 ? 2.314 8.057 11.919 1.00 97.62 88 ALA A N 1
ATOM 611 C CA . ALA A 1 88 ? 0.951 7.633 12.239 1.00 97.62 88 ALA A CA 1
ATOM 612 C C . ALA A 1 88 ? 0.894 6.616 13.394 1.00 97.62 88 ALA A C 1
ATOM 614 O O . ALA A 1 88 ? 0.037 6.726 14.269 1.00 97.62 88 ALA A O 1
ATOM 615 N N . ALA A 1 89 ? 1.824 5.656 13.437 1.00 97.12 89 ALA A N 1
ATOM 616 C CA . ALA A 1 89 ? 1.903 4.644 14.493 1.00 97.12 89 ALA A CA 1
ATOM 617 C C . ALA A 1 89 ? 2.215 5.227 15.882 1.00 97.12 89 ALA A C 1
ATOM 619 O O . ALA A 1 89 ? 1.941 4.596 16.902 1.00 97.12 89 ALA A O 1
ATOM 620 N N . ASN A 1 90 ? 2.796 6.428 15.940 1.00 96.00 90 ASN A N 1
ATOM 621 C CA . ASN A 1 90 ? 3.101 7.119 17.190 1.00 96.00 90 ASN A CA 1
ATOM 622 C C . ASN A 1 90 ? 1.996 8.073 17.649 1.00 96.00 90 ASN A C 1
ATOM 624 O O . ASN A 1 90 ? 2.063 8.573 18.773 1.00 96.00 90 ASN A O 1
ATOM 628 N N . GLU A 1 91 ? 0.974 8.284 16.825 1.00 93.12 91 GLU A N 1
ATOM 629 C CA . GLU A 1 91 ? -0.155 9.154 17.126 1.00 93.12 91 GLU A CA 1
ATOM 630 C C . GLU A 1 91 ? -1.293 8.389 17.796 1.00 93.12 91 GLU A C 1
ATOM 632 O O . GLU A 1 91 ? -1.659 7.286 17.382 1.00 93.12 91 GLU A O 1
ATOM 637 N N . THR A 1 92 ? -1.897 9.023 18.799 1.00 91.75 92 THR A N 1
ATOM 638 C CA . THR A 1 92 ? -3.197 8.629 19.349 1.00 91.75 92 THR A CA 1
ATOM 639 C C . THR A 1 92 ? -4.262 9.517 18.710 1.00 91.75 92 THR A C 1
ATOM 641 O O . THR A 1 92 ? -4.279 10.722 18.985 1.00 91.75 92 THR A O 1
ATOM 644 N N . PRO A 1 93 ? -5.135 8.978 17.838 1.00 84.31 93 PRO A N 1
ATOM 645 C CA . PRO A 1 93 ? -6.197 9.766 17.229 1.00 84.31 93 PRO A CA 1
ATOM 646 C C . PRO A 1 93 ? -7.124 10.374 18.285 1.00 84.31 93 PRO A C 1
ATOM 648 O O . PRO A 1 93 ? -7.376 9.790 19.340 1.00 84.31 93 PRO A O 1
ATOM 651 N N . ARG A 1 94 ? -7.671 11.558 18.000 1.00 83.50 94 ARG A N 1
ATOM 652 C CA . ARG A 1 94 ? -8.582 12.239 18.925 1.00 83.50 94 ARG A CA 1
ATOM 653 C C . ARG A 1 94 ? -9.815 11.369 19.190 1.00 83.50 94 ARG A C 1
ATOM 655 O O . ARG A 1 94 ? -10.509 10.985 18.255 1.00 83.50 94 ARG A O 1
ATOM 662 N N . GLY A 1 95 ? -10.102 11.112 20.466 1.00 82.88 95 GLY A N 1
ATOM 663 C CA . GLY A 1 95 ? -11.231 10.272 20.876 1.00 82.88 95 GLY A CA 1
ATOM 664 C C . GLY A 1 95 ? -10.953 8.766 20.830 1.00 82.88 95 GLY A C 1
ATOM 665 O O . GLY A 1 95 ? -11.891 7.990 20.961 1.00 82.88 95 GLY A O 1
ATOM 666 N N . GLN A 1 96 ? -9.694 8.356 20.646 1.00 84.44 96 GLN A N 1
ATOM 667 C CA . GLN A 1 96 ? -9.246 6.972 20.801 1.00 84.44 96 GLN A CA 1
ATOM 668 C C . GLN A 1 96 ? -8.399 6.829 22.067 1.00 84.44 96 GLN A C 1
ATOM 670 O O . GLN A 1 96 ? -7.679 7.747 22.458 1.00 84.44 96 GLN A O 1
ATOM 675 N N . GLU A 1 97 ? -8.465 5.657 22.692 1.00 86.06 97 GLU A N 1
ATOM 676 C CA . GLU A 1 97 ? -7.676 5.329 23.889 1.00 86.06 97 GLU A CA 1
ATOM 677 C C . GLU A 1 97 ? -6.269 4.824 23.542 1.00 86.06 97 GLU A C 1
ATOM 679 O O . GLU A 1 97 ? -5.367 4.806 24.381 1.00 86.06 97 GLU A O 1
ATOM 684 N N . HIS A 1 98 ? -6.067 4.404 22.292 1.00 89.75 98 HIS A N 1
ATOM 685 C CA . HIS A 1 98 ? -4.854 3.735 21.843 1.00 89.75 98 HIS A CA 1
ATOM 686 C C . HIS A 1 98 ? -4.298 4.363 20.569 1.00 89.75 98 HIS A C 1
ATOM 688 O O . HIS A 1 98 ? -5.027 4.945 19.760 1.00 89.75 98 HIS A O 1
ATOM 694 N N . LYS A 1 99 ? -2.982 4.213 20.393 1.00 94.50 99 LYS A N 1
ATOM 695 C CA . LYS A 1 99 ? -2.270 4.634 19.185 1.00 94.50 99 LYS A CA 1
ATOM 696 C C . LYS A 1 99 ? -2.810 3.927 17.945 1.00 94.50 99 LYS A C 1
ATOM 698 O O . LYS A 1 99 ? -3.335 2.813 18.029 1.00 94.50 99 LYS A O 1
ATOM 703 N N . THR A 1 100 ? -2.629 4.552 16.786 1.00 93.81 100 THR A N 1
ATOM 704 C CA . THR A 1 100 ? -2.952 3.904 15.513 1.00 93.81 100 THR A CA 1
ATOM 705 C C . THR A 1 100 ? -2.070 2.674 15.317 1.00 93.81 100 THR A C 1
ATOM 707 O O . THR A 1 100 ? -0.845 2.759 15.379 1.00 93.81 100 THR A O 1
ATOM 710 N N . ARG A 1 101 ? -2.675 1.519 15.034 1.00 96.44 101 ARG A N 1
ATOM 711 C CA . ARG A 1 101 ? -1.924 0.308 14.680 1.00 96.44 101 ARG A CA 1
ATOM 712 C C . ARG A 1 101 ? -1.586 0.349 13.193 1.00 96.44 101 ARG A C 1
ATOM 714 O O . ARG A 1 101 ? -2.467 0.142 12.364 1.00 96.44 101 ARG A O 1
ATOM 721 N N . VAL A 1 102 ? -0.328 0.616 12.852 1.00 98.38 102 VAL A N 1
ATOM 722 C CA . VAL A 1 102 ? 0.145 0.645 11.460 1.00 98.38 102 VAL A CA 1
ATOM 723 C C . VAL A 1 102 ? 1.277 -0.355 11.285 1.00 98.38 102 VAL A C 1
ATOM 725 O O . VAL A 1 102 ? 2.215 -0.367 12.078 1.00 98.38 102 VAL A O 1
ATOM 728 N N . VAL A 1 103 ? 1.203 -1.174 10.239 1.00 98.31 103 VAL A N 1
ATOM 729 C CA . VAL A 1 103 ? 2.285 -2.081 9.838 1.00 98.31 103 VAL A CA 1
ATOM 730 C C . VAL A 1 103 ? 2.614 -1.840 8.372 1.00 98.31 103 VAL A C 1
ATOM 732 O O . VAL A 1 103 ? 1.723 -1.559 7.573 1.00 98.31 103 VAL A O 1
ATOM 735 N N . THR A 1 104 ? 3.891 -1.928 8.014 1.00 98.69 104 THR A N 1
ATOM 736 C CA . THR A 1 104 ? 4.365 -1.790 6.636 1.00 98.69 104 THR A CA 1
ATOM 737 C C . THR A 1 104 ? 4.814 -3.139 6.082 1.00 98.69 104 THR A C 1
ATOM 739 O O . THR A 1 104 ? 5.344 -3.980 6.807 1.00 98.69 104 THR A O 1
ATOM 742 N N . PHE A 1 105 ? 4.636 -3.339 4.778 1.00 98.50 105 PHE A N 1
ATOM 743 C CA . PHE A 1 105 ? 5.204 -4.475 4.059 1.00 98.50 105 PHE A CA 1
ATOM 744 C C . PHE A 1 105 ? 5.740 -4.018 2.702 1.00 98.50 105 PHE A C 1
ATOM 746 O O . PHE A 1 105 ? 5.001 -3.449 1.894 1.00 98.50 105 PHE A O 1
ATOM 753 N N . VAL A 1 106 ? 7.031 -4.258 2.462 1.00 98.00 106 VAL A N 1
ATOM 754 C CA . VAL A 1 106 ? 7.703 -3.926 1.200 1.00 98.00 106 VAL A CA 1
ATOM 755 C C . VAL A 1 106 ? 7.612 -5.117 0.250 1.00 98.00 106 VAL A C 1
ATOM 757 O O . VAL A 1 106 ? 7.877 -6.254 0.629 1.00 98.00 106 VAL A O 1
ATOM 760 N N . ILE A 1 107 ? 7.217 -4.849 -0.990 1.00 97.31 107 ILE A N 1
ATOM 761 C CA . ILE A 1 107 ? 7.007 -5.836 -2.043 1.00 97.31 107 ILE A CA 1
ATOM 762 C C . ILE A 1 107 ? 8.122 -5.665 -3.071 1.00 97.31 107 ILE A C 1
ATOM 764 O O . ILE A 1 107 ? 8.197 -4.631 -3.738 1.00 97.31 107 ILE A O 1
ATOM 768 N N . GLY A 1 108 ? 8.965 -6.689 -3.186 1.00 96.25 108 GLY A N 1
ATOM 769 C CA . GLY A 1 108 ? 9.949 -6.865 -4.249 1.00 96.25 108 GLY A CA 1
ATOM 770 C C . GLY A 1 108 ? 9.709 -8.213 -4.918 1.00 96.25 108 GLY A C 1
ATOM 771 O O . GLY A 1 108 ? 9.930 -9.255 -4.306 1.00 96.25 108 GLY A O 1
ATOM 772 N N . ASP A 1 109 ? 9.187 -8.195 -6.140 1.00 96.06 109 ASP A N 1
ATOM 773 C CA . ASP A 1 109 ? 8.854 -9.397 -6.911 1.00 96.06 109 ASP A CA 1
ATOM 774 C C . ASP A 1 109 ? 9.608 -9.485 -8.243 1.00 96.06 109 ASP A C 1
ATOM 776 O O . ASP A 1 109 ? 9.595 -10.539 -8.878 1.00 96.06 109 ASP A O 1
ATOM 780 N N . ASP A 1 110 ? 10.277 -8.413 -8.668 1.00 96.56 110 ASP A N 1
ATOM 781 C CA . ASP A 1 110 ? 11.036 -8.375 -9.915 1.00 96.56 110 ASP A CA 1
ATOM 782 C C . ASP A 1 110 ? 12.349 -9.161 -9.822 1.00 96.56 110 ASP A C 1
ATOM 784 O O . ASP A 1 110 ? 13.297 -8.744 -9.155 1.00 96.56 110 ASP A O 1
ATOM 788 N N . VAL A 1 111 ? 12.431 -10.275 -10.549 1.00 94.94 111 VAL A N 1
ATOM 789 C CA . VAL A 1 111 ? 13.602 -11.167 -10.541 1.00 94.94 111 VAL A CA 1
ATOM 790 C C . VAL A 1 111 ? 14.712 -10.744 -11.498 1.00 94.94 111 VAL A C 1
ATOM 792 O O . VAL A 1 111 ? 15.752 -11.403 -11.548 1.00 94.94 111 VAL A O 1
ATOM 795 N N . ALA A 1 112 ? 14.531 -9.663 -12.262 1.00 92.38 112 ALA A N 1
ATOM 796 C CA . ALA A 1 112 ? 15.533 -9.209 -13.225 1.00 92.38 112 ALA A CA 1
ATOM 797 C C . ALA A 1 112 ? 16.865 -8.785 -12.570 1.00 92.38 112 ALA A C 1
ATOM 799 O O . ALA A 1 112 ? 17.896 -8.790 -13.238 1.00 92.38 112 ALA A O 1
ATOM 800 N N . PHE A 1 113 ? 16.860 -8.457 -11.272 1.00 79.25 113 PHE A N 1
ATOM 801 C CA . PHE A 1 113 ? 18.029 -7.981 -10.513 1.00 79.25 113 PHE A CA 1
ATOM 802 C C . PHE A 1 113 ? 18.699 -9.081 -9.675 1.00 79.25 113 PHE A C 1
ATOM 804 O O . PHE A 1 113 ? 19.504 -8.797 -8.791 1.00 79.25 113 PHE A O 1
ATOM 811 N N . GLY A 1 114 ? 18.406 -10.351 -9.971 1.00 71.44 114 GLY A N 1
ATOM 812 C CA . GLY A 1 114 ? 19.008 -11.497 -9.294 1.00 71.44 114 GLY A CA 1
ATOM 813 C C . GLY A 1 114 ? 18.362 -11.826 -7.944 1.00 71.44 114 GLY A C 1
ATOM 814 O O . GLY A 1 114 ? 17.197 -11.516 -7.686 1.00 71.44 114 GLY A O 1
ATOM 815 N N . ALA A 1 115 ? 19.115 -12.538 -7.100 1.00 72.56 115 ALA A N 1
ATOM 816 C CA . ALA A 1 115 ? 18.634 -13.071 -5.822 1.00 72.56 115 ALA A CA 1
ATOM 817 C C . ALA A 1 115 ? 18.740 -12.084 -4.646 1.00 72.56 115 ALA A C 1
ATOM 819 O O . ALA A 1 115 ? 18.285 -12.409 -3.551 1.00 72.56 115 ALA A O 1
ATOM 820 N N . ASP A 1 116 ? 19.339 -10.908 -4.853 1.00 77.69 116 ASP A N 1
ATOM 821 C CA . ASP A 1 116 ? 19.398 -9.866 -3.831 1.00 77.69 116 ASP A CA 1
ATOM 822 C C . ASP A 1 116 ? 18.015 -9.231 -3.660 1.00 77.69 116 ASP A C 1
ATOM 824 O O . ASP A 1 116 ? 17.569 -8.434 -4.485 1.00 77.69 116 ASP A O 1
ATOM 828 N N . HIS A 1 117 ? 17.323 -9.619 -2.590 1.00 71.44 117 HIS A N 1
ATOM 829 C CA . HIS A 1 117 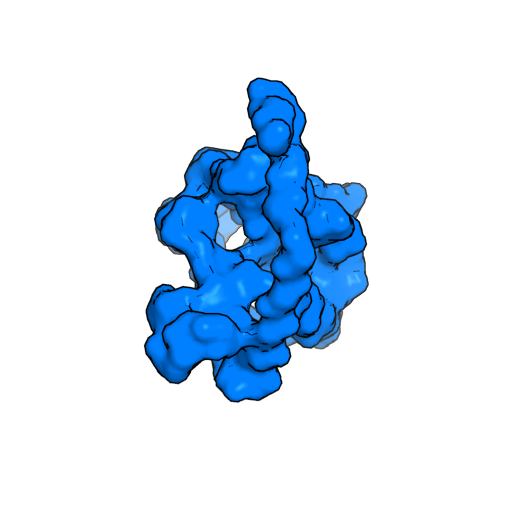? 15.981 -9.142 -2.279 1.00 71.44 117 HIS A CA 1
ATOM 830 C C . HIS A 1 117 ? 15.914 -7.624 -2.082 1.00 71.44 117 HIS A C 1
ATOM 832 O O . HIS A 1 117 ? 14.899 -7.027 -2.449 1.00 71.44 117 HIS A O 1
ATOM 838 N N . ASP A 1 118 ? 16.980 -6.991 -1.588 1.00 76.50 118 ASP A N 1
ATOM 839 C CA . ASP A 1 118 ? 17.003 -5.540 -1.377 1.00 76.50 118 ASP A CA 1
ATOM 840 C C . ASP A 1 118 ? 17.030 -4.784 -2.717 1.00 76.50 118 ASP A C 1
ATOM 842 O O . ASP A 1 118 ? 16.513 -3.667 -2.818 1.00 76.50 118 ASP A O 1
ATOM 846 N N . ALA A 1 119 ? 17.541 -5.426 -3.774 1.00 80.31 119 ALA A N 1
ATOM 847 C CA . ALA A 1 119 ? 17.571 -4.901 -5.137 1.00 80.31 119 ALA A CA 1
ATOM 848 C C . ALA A 1 119 ? 16.300 -5.207 -5.959 1.00 80.31 119 ALA A C 1
ATOM 850 O O . ALA A 1 119 ? 16.098 -4.610 -7.022 1.00 80.31 119 ALA A O 1
ATOM 851 N N . GLN A 1 120 ? 15.431 -6.122 -5.507 1.00 93.00 120 GLN A N 1
ATOM 852 C CA . GLN A 1 120 ? 14.232 -6.517 -6.255 1.00 93.00 120 GLN A CA 1
ATOM 853 C C . GLN A 1 120 ? 13.176 -5.415 -6.233 1.00 93.00 120 GLN A C 1
ATOM 855 O O . GLN A 1 120 ? 12.645 -5.071 -5.179 1.00 93.00 120 GLN A O 1
ATOM 860 N N . ARG A 1 121 ? 12.813 -4.897 -7.409 1.00 96.25 121 ARG A N 1
ATOM 861 C CA . ARG A 1 121 ? 11.745 -3.895 -7.561 1.00 96.25 121 ARG A CA 1
ATOM 862 C C . ARG A 1 121 ? 10.369 -4.505 -7.276 1.00 96.25 121 ARG A C 1
ATOM 864 O O . ARG A 1 121 ? 10.134 -5.684 -7.536 1.00 96.25 121 ARG A O 1
ATOM 871 N N . GLY A 1 122 ? 9.436 -3.681 -6.803 1.00 96.69 122 GLY A N 1
ATOM 872 C CA . GLY A 1 122 ? 8.018 -4.051 -6.704 1.00 96.69 122 GLY A CA 1
ATOM 873 C C . GLY A 1 122 ? 7.259 -3.714 -7.984 1.00 96.69 122 GLY A C 1
ATOM 874 O O . GLY A 1 122 ? 7.039 -2.539 -8.266 1.00 96.69 122 GLY A O 1
ATOM 875 N N . VAL A 1 123 ? 6.840 -4.713 -8.753 1.00 97.75 123 VAL A N 1
ATOM 876 C CA . VAL A 1 123 ? 6.199 -4.557 -10.069 1.00 97.75 123 VAL A CA 1
ATOM 877 C C . VAL A 1 123 ? 4.800 -5.195 -10.079 1.00 97.75 123 VAL A C 1
ATOM 879 O O . VAL A 1 123 ? 4.052 -5.054 -9.110 1.00 97.75 123 VAL A O 1
ATOM 882 N N . ALA A 1 124 ? 4.381 -5.832 -11.176 1.00 98.00 124 ALA A N 1
ATOM 883 C CA . ALA A 1 124 ? 3.008 -6.293 -11.387 1.00 98.00 124 ALA A CA 1
ATOM 884 C C . ALA A 1 124 ? 2.499 -7.298 -10.336 1.00 98.00 124 ALA A C 1
ATOM 886 O O . ALA A 1 124 ? 1.305 -7.290 -10.022 1.00 98.00 124 ALA A O 1
ATOM 887 N N . GLY A 1 125 ? 3.372 -8.114 -9.734 1.00 98.00 125 GLY A N 1
ATOM 888 C CA . GLY A 1 125 ? 2.988 -9.066 -8.689 1.00 98.00 125 GLY A CA 1
ATOM 889 C C . GLY A 1 125 ? 2.395 -8.389 -7.452 1.00 98.00 125 GLY A C 1
ATOM 890 O O . GLY A 1 125 ? 1.590 -8.993 -6.743 1.00 98.00 125 GLY A O 1
ATOM 891 N N . THR A 1 126 ? 2.691 -7.105 -7.240 1.00 98.50 126 THR A N 1
ATOM 892 C CA . THR A 1 126 ? 2.072 -6.266 -6.204 1.00 98.50 126 THR A CA 1
ATOM 893 C C . THR A 1 126 ? 0.536 -6.337 -6.234 1.00 98.50 126 THR A C 1
ATOM 895 O O . THR A 1 126 ? -0.101 -6.378 -5.181 1.00 98.50 126 THR A O 1
ATOM 898 N N . VAL A 1 127 ? -0.083 -6.452 -7.416 1.00 98.38 127 VAL A N 1
ATOM 899 C CA . VAL A 1 127 ? -1.549 -6.563 -7.549 1.00 98.38 127 VAL A CA 1
ATOM 900 C C . VAL A 1 127 ? -2.090 -7.854 -6.922 1.00 98.38 127 VAL A C 1
ATOM 902 O O . VAL A 1 127 ? -3.176 -7.855 -6.335 1.00 98.38 127 VAL A O 1
ATOM 905 N N . LEU A 1 128 ? -1.329 -8.951 -6.973 1.00 98.56 128 LEU A N 1
ATOM 906 C CA . LEU A 1 128 ? -1.715 -10.211 -6.333 1.00 98.56 128 LEU A CA 1
ATOM 907 C C . LEU A 1 128 ? -1.714 -10.077 -4.805 1.00 98.56 128 LEU A C 1
ATOM 909 O O . LEU A 1 128 ? -2.606 -10.612 -4.143 1.00 98.56 128 LEU A O 1
ATOM 913 N N . MET A 1 129 ? -0.782 -9.296 -4.247 1.00 98.62 129 MET A N 1
ATOM 914 C CA . MET A 1 129 ? -0.762 -8.984 -2.813 1.00 98.62 129 MET A CA 1
ATOM 915 C C . MET A 1 129 ? -2.019 -8.217 -2.395 1.00 98.62 129 MET A C 1
ATOM 917 O O . MET A 1 129 ? -2.610 -8.547 -1.369 1.00 98.62 129 MET A O 1
ATOM 921 N N . TYR A 1 130 ? -2.494 -7.268 -3.213 1.00 98.56 130 TYR A N 1
ATOM 922 C CA . TYR A 1 130 ? -3.756 -6.561 -2.947 1.00 98.56 130 TYR A CA 1
ATOM 923 C C . TYR A 1 130 ? -4.925 -7.528 -2.845 1.00 98.56 130 TYR A C 1
ATOM 925 O O . TYR A 1 130 ? -5.732 -7.431 -1.924 1.00 98.56 130 TYR A O 1
ATOM 933 N N . LYS A 1 131 ? -5.012 -8.475 -3.783 1.00 98.62 131 LYS A N 1
ATOM 934 C CA . LYS A 1 131 ? -6.128 -9.417 -3.847 1.00 98.62 131 LYS A CA 1
ATOM 935 C C . LYS A 1 131 ? -6.133 -10.390 -2.673 1.00 98.62 131 LYS A C 1
ATOM 937 O O . LYS A 1 131 ? -7.208 -10.634 -2.120 1.00 98.62 131 LYS A O 1
ATOM 942 N N . MET A 1 132 ? -4.977 -10.964 -2.339 1.00 98.56 132 MET A N 1
ATOM 943 C CA . MET A 1 132 ? -4.845 -11.951 -1.263 1.00 98.56 132 MET A CA 1
ATOM 944 C C . MET A 1 132 ? -5.105 -11.309 0.098 1.00 98.56 132 MET A C 1
ATOM 946 O O . MET A 1 132 ? -5.969 -11.762 0.846 1.00 98.56 132 MET A O 1
ATOM 950 N N . LEU A 1 133 ? -4.405 -10.212 0.388 1.00 98.88 133 LEU A N 1
ATOM 951 C CA . LEU A 1 133 ? -4.501 -9.534 1.676 1.00 98.88 133 LEU A CA 1
ATOM 952 C C . LEU A 1 133 ? -5.836 -8.804 1.827 1.00 98.88 133 LEU A C 1
ATOM 954 O O . LEU A 1 133 ? -6.436 -8.844 2.894 1.00 98.88 133 LEU A O 1
ATOM 958 N N . GLY A 1 134 ? -6.341 -8.191 0.754 1.00 98.69 134 GLY A N 1
ATOM 959 C CA . GLY A 1 134 ? -7.643 -7.530 0.759 1.00 98.69 134 GLY A CA 1
ATOM 960 C C . GLY A 1 134 ? -8.790 -8.510 0.992 1.00 98.69 134 GLY A C 1
ATOM 961 O O . GLY A 1 134 ? -9.711 -8.194 1.742 1.00 98.69 134 GLY A O 1
ATOM 962 N N . ALA A 1 135 ? -8.731 -9.716 0.409 1.00 98.75 135 ALA A N 1
ATOM 963 C CA . ALA A 1 135 ? -9.713 -10.767 0.687 1.00 98.75 135 ALA A CA 1
ATOM 964 C C . ALA A 1 135 ? -9.683 -11.189 2.158 1.00 98.75 135 ALA A C 1
ATOM 966 O O . ALA A 1 135 ? -10.725 -11.198 2.804 1.00 98.75 135 ALA A O 1
ATOM 967 N N . ALA A 1 136 ? -8.495 -11.479 2.692 1.00 98.75 136 ALA A N 1
ATOM 968 C CA . ALA A 1 136 ? -8.342 -11.878 4.086 1.00 98.75 136 ALA A CA 1
ATOM 969 C C . ALA A 1 136 ? -8.829 -10.780 5.048 1.00 98.75 136 ALA A C 1
ATOM 971 O O . ALA A 1 136 ? -9.587 -11.060 5.971 1.00 98.75 136 ALA A O 1
ATOM 972 N N . ALA A 1 137 ? -8.479 -9.515 4.793 1.00 98.69 137 ALA A N 1
ATOM 973 C CA . ALA A 1 137 ? -8.932 -8.382 5.600 1.00 98.69 137 ALA A CA 1
ATOM 974 C C . ALA A 1 137 ? -10.456 -8.189 5.534 1.00 98.69 137 ALA A C 1
ATOM 976 O O . ALA A 1 137 ? -11.091 -7.879 6.544 1.00 98.69 137 ALA A O 1
ATOM 977 N N . ARG A 1 138 ? -11.065 -8.399 4.358 1.00 98.31 138 ARG A N 1
ATOM 978 C CA .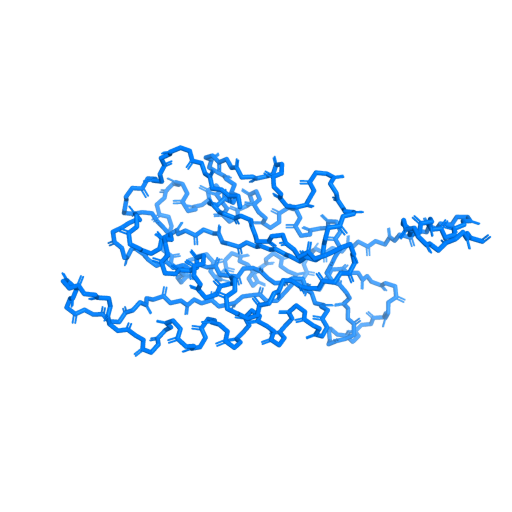 ARG A 1 138 ? -12.528 -8.387 4.196 1.00 98.31 138 ARG A CA 1
ATOM 979 C C . ARG A 1 138 ? -13.195 -9.463 5.051 1.00 98.31 138 ARG A C 1
ATOM 981 O O . ARG A 1 138 ? -14.231 -9.185 5.653 1.00 98.31 138 ARG A O 1
ATOM 988 N N . ASP A 1 139 ? -12.586 -10.641 5.118 1.00 98.19 139 ASP A N 1
ATOM 989 C CA . ASP A 1 139 ? -13.085 -11.795 5.868 1.00 98.19 139 ASP A CA 1
ATOM 990 C C . ASP A 1 139 ? -12.734 -11.718 7.375 1.00 98.19 139 ASP A C 1
ATOM 992 O O . ASP A 1 139 ? -13.083 -12.613 8.140 1.00 98.19 139 ASP A O 1
ATOM 996 N N . GLY A 1 140 ? -12.115 -10.615 7.820 1.00 97.88 140 GLY A N 1
ATOM 997 C CA . GLY A 1 140 ? -11.898 -10.291 9.233 1.00 97.88 140 GLY A CA 1
ATOM 998 C C . GLY A 1 140 ? -10.475 -10.509 9.745 1.00 97.88 140 GLY A C 1
ATOM 999 O O . GLY A 1 140 ? -10.256 -10.353 10.944 1.00 97.88 140 GLY A O 1
ATOM 1000 N N . ALA A 1 141 ? -9.516 -10.835 8.873 1.00 98.62 141 ALA A N 1
ATOM 1001 C CA . ALA A 1 141 ? -8.142 -11.091 9.292 1.00 98.62 141 ALA A CA 1
ATOM 1002 C C . ALA A 1 141 ? -7.485 -9.855 9.930 1.00 98.62 141 ALA A C 1
ATOM 1004 O O . ALA A 1 141 ? -7.567 -8.734 9.409 1.00 98.62 141 ALA A O 1
ATOM 1005 N N . GLY A 1 142 ? -6.799 -10.077 11.051 1.00 98.50 142 GLY A N 1
ATOM 1006 C CA . GLY A 1 142 ? -6.056 -9.044 11.772 1.00 98.50 142 GLY A CA 1
ATOM 1007 C C . GLY A 1 142 ? -4.697 -8.722 11.137 1.00 98.50 142 GLY A C 1
ATOM 1008 O O . GLY A 1 142 ? -4.210 -9.434 10.263 1.00 98.50 142 GLY A O 1
ATOM 1009 N N . LEU A 1 143 ? -4.033 -7.659 11.611 1.00 98.56 143 LEU A N 1
ATOM 1010 C CA . LEU A 1 143 ? -2.715 -7.242 11.096 1.00 98.56 143 LEU A CA 1
ATOM 1011 C C . LEU A 1 143 ? -1.663 -8.363 11.148 1.00 98.56 143 LEU A C 1
ATOM 1013 O O . LEU A 1 143 ? -0.898 -8.520 10.205 1.00 98.56 143 LEU A O 1
ATOM 1017 N N . GLU A 1 144 ? -1.633 -9.145 12.226 1.00 98.50 144 GLU A N 1
ATOM 1018 C CA . GLU A 1 144 ? -0.674 -10.244 12.408 1.00 98.50 144 GLU A CA 1
ATOM 1019 C C . GLU A 1 144 ? -0.883 -11.364 11.380 1.00 98.50 144 GLU A C 1
ATOM 1021 O O . GLU A 1 144 ? 0.071 -11.812 10.743 1.00 98.50 144 GLU A O 1
ATOM 1026 N N . GLU A 1 145 ? -2.134 -11.760 11.147 1.00 98.69 145 GLU A N 1
ATOM 1027 C CA . GLU A 1 145 ? -2.494 -12.772 10.149 1.00 98.69 145 GLU A CA 1
ATOM 1028 C C . GLU A 1 145 ? -2.192 -12.286 8.730 1.00 98.69 145 GLU A C 1
ATOM 1030 O O . GLU A 1 145 ? -1.625 -13.023 7.923 1.00 98.69 145 GLU A O 1
ATOM 1035 N N . LEU A 1 146 ? -2.500 -11.021 8.427 1.00 98.81 146 LEU A N 1
ATOM 1036 C CA . LEU A 1 146 ? -2.173 -10.417 7.136 1.00 98.81 146 LEU A CA 1
ATOM 1037 C C . LEU A 1 146 ? -0.663 -10.374 6.894 1.00 98.81 146 LEU A C 1
ATOM 1039 O O . LEU A 1 146 ? -0.213 -10.669 5.787 1.00 98.81 146 LEU A O 1
ATOM 1043 N N . MET A 1 147 ? 0.131 -10.062 7.919 1.00 98.62 147 MET A N 1
ATOM 1044 C CA . MET A 1 147 ? 1.589 -10.107 7.816 1.00 98.62 147 MET A CA 1
ATOM 1045 C C . MET A 1 147 ? 2.103 -11.525 7.598 1.00 98.62 147 MET A C 1
ATOM 1047 O O . MET A 1 147 ? 2.993 -11.717 6.771 1.00 98.62 147 MET A O 1
ATOM 1051 N N . HIS A 1 148 ? 1.514 -12.522 8.260 1.00 98.62 148 HIS A N 1
ATOM 1052 C CA . HIS A 1 148 ? 1.859 -13.921 8.031 1.00 98.62 148 HIS A CA 1
ATOM 1053 C C . HIS A 1 148 ? 1.570 -14.346 6.582 1.00 98.62 148 HIS A C 1
ATOM 1055 O O . HIS A 1 148 ? 2.430 -14.933 5.921 1.00 98.62 148 HIS A O 1
ATOM 1061 N N . ILE A 1 149 ? 0.398 -13.982 6.048 1.00 98.62 149 ILE A N 1
ATOM 1062 C CA . ILE A 1 149 ? 0.038 -14.224 4.642 1.00 98.62 149 ILE A CA 1
ATOM 1063 C C . ILE A 1 149 ? 1.032 -13.523 3.709 1.00 98.62 149 ILE A C 1
ATOM 1065 O O . ILE A 1 149 ? 1.516 -14.139 2.759 1.00 98.62 149 ILE A O 1
ATOM 1069 N N . ALA A 1 150 ? 1.371 -12.260 3.979 1.00 98.38 150 ALA A N 1
ATOM 1070 C CA . ALA A 1 150 ? 2.289 -11.488 3.147 1.00 98.38 150 ALA A CA 1
ATOM 1071 C C . ALA A 1 150 ? 3.698 -12.105 3.117 1.00 98.38 150 ALA A C 1
ATOM 1073 O O . ALA A 1 150 ? 4.268 -12.298 2.041 1.00 98.38 150 ALA A O 1
ATOM 1074 N N . GLN A 1 151 ? 4.229 -12.478 4.284 1.00 97.94 151 GLN A N 1
ATOM 1075 C CA . GLN A 1 151 ? 5.534 -13.129 4.434 1.00 97.94 151 GLN A CA 1
ATOM 1076 C C . GLN A 1 151 ? 5.572 -14.513 3.779 1.00 97.94 151 GLN A C 1
ATOM 1078 O O . GLN A 1 151 ? 6.593 -14.894 3.210 1.00 97.94 151 GLN A O 1
ATOM 1083 N N . ALA A 1 152 ? 4.464 -15.256 3.803 1.00 98.00 152 ALA A N 1
ATOM 1084 C CA . ALA A 1 152 ? 4.353 -16.519 3.085 1.00 98.00 152 ALA A CA 1
ATOM 1085 C C . ALA A 1 152 ? 4.257 -16.308 1.561 1.00 98.00 152 ALA A C 1
ATOM 1087 O O . ALA A 1 152 ? 4.842 -17.070 0.789 1.00 98.00 152 ALA A O 1
ATOM 1088 N N . ALA A 1 153 ? 3.530 -15.295 1.096 1.00 97.12 153 ALA A N 1
ATOM 1089 C CA . ALA A 1 153 ? 3.314 -15.060 -0.330 1.00 97.12 153 ALA A CA 1
ATOM 1090 C C . ALA A 1 153 ? 4.555 -14.495 -1.043 1.00 97.12 153 ALA A C 1
ATOM 1092 O O . ALA A 1 153 ? 4.903 -14.963 -2.128 1.00 97.12 153 ALA A O 1
ATOM 1093 N N . ALA A 1 154 ? 5.253 -13.535 -0.433 1.00 94.50 154 ALA A N 1
ATOM 1094 C CA . ALA A 1 154 ? 6.377 -12.822 -1.045 1.00 94.50 154 ALA A CA 1
ATOM 1095 C C . ALA A 1 154 ? 7.496 -13.708 -1.636 1.00 94.50 154 ALA A C 1
ATOM 1097 O O . ALA A 1 154 ? 7.894 -13.466 -2.776 1.00 94.50 154 ALA A O 1
ATOM 1098 N N . PRO A 1 155 ? 7.992 -14.777 -0.978 1.00 92.75 155 PRO A N 1
ATOM 1099 C CA . PRO A 1 155 ? 9.024 -15.633 -1.568 1.00 92.75 155 PRO A CA 1
ATOM 1100 C C . PRO A 1 155 ? 8.527 -16.478 -2.754 1.00 92.75 155 PRO A C 1
ATOM 1102 O O . PRO A 1 155 ? 9.336 -17.089 -3.444 1.00 92.75 155 PRO A O 1
ATOM 1105 N N . ARG A 1 156 ? 7.215 -16.528 -3.004 1.00 94.88 156 ARG A N 1
ATOM 1106 C CA . ARG A 1 156 ? 6.601 -17.263 -4.124 1.00 94.88 156 ARG A CA 1
ATOM 1107 C C . ARG A 1 156 ? 6.148 -16.337 -5.252 1.00 94.88 156 ARG A C 1
ATOM 1109 O O . ARG A 1 156 ? 5.757 -16.813 -6.312 1.00 94.88 156 ARG A O 1
ATOM 1116 N N . LEU A 1 157 ? 6.206 -15.027 -5.029 1.00 95.50 157 LEU A N 1
ATOM 1117 C CA . LEU A 1 157 ? 5.810 -14.009 -5.986 1.00 95.50 157 LEU A CA 1
ATOM 1118 C C . LEU A 1 157 ? 7.024 -13.594 -6.820 1.00 95.50 157 LEU A C 1
ATOM 1120 O O . LEU A 1 157 ? 8.006 -13.083 -6.285 1.00 95.50 157 LEU A O 1
ATOM 1124 N N . ARG A 1 158 ? 6.985 -13.870 -8.122 1.00 95.50 158 ARG A N 1
ATOM 1125 C CA . ARG A 1 158 ? 8.098 -13.624 -9.043 1.00 95.50 158 ARG A CA 1
ATOM 1126 C C . ARG A 1 158 ? 7.548 -13.056 -10.346 1.00 95.50 158 ARG A C 1
ATOM 1128 O O . ARG A 1 158 ? 6.682 -13.672 -10.962 1.00 95.50 158 ARG A O 1
ATOM 1135 N N . SER A 1 159 ? 8.073 -11.913 -10.760 1.00 96.88 159 SER A N 1
ATOM 1136 C CA . SER A 1 159 ? 7.725 -11.219 -11.996 1.00 96.88 159 SER A CA 1
ATOM 1137 C C . SER A 1 159 ? 8.988 -10.927 -12.791 1.00 96.88 159 SER A C 1
ATOM 1139 O O . SER A 1 159 ? 10.025 -10.600 -12.224 1.00 96.88 159 SER A O 1
ATOM 1141 N N . ILE A 1 160 ? 8.895 -11.011 -14.114 1.00 96.56 160 ILE A N 1
ATOM 1142 C CA . ILE A 1 160 ? 9.940 -10.566 -15.037 1.00 96.56 160 ILE A CA 1
ATOM 1143 C C . ILE A 1 160 ? 9.274 -9.816 -16.187 1.00 96.56 160 ILE A C 1
ATOM 1145 O O . ILE A 1 160 ? 8.214 -10.221 -16.666 1.00 96.56 160 ILE A O 1
ATOM 1149 N N . GLY A 1 161 ? 9.871 -8.704 -16.604 1.00 95.56 161 GLY A N 1
ATOM 1150 C CA . GLY A 1 161 ? 9.365 -7.870 -17.690 1.00 95.56 161 GLY A CA 1
ATOM 1151 C C . GLY A 1 161 ? 10.436 -7.604 -18.740 1.00 95.56 161 GLY A C 1
ATOM 1152 O O . GLY A 1 161 ? 11.628 -7.624 -18.444 1.00 95.56 161 GLY A O 1
ATOM 1153 N N . SER A 1 162 ? 10.001 -7.330 -19.966 1.00 96.25 162 SER A N 1
ATOM 1154 C CA . SER A 1 162 ? 10.846 -6.883 -21.075 1.00 96.25 162 SER A CA 1
ATOM 1155 C C . SER A 1 162 ? 10.105 -5.803 -21.866 1.00 96.25 162 SER A C 1
ATOM 1157 O O . SER A 1 162 ? 8.874 -5.779 -21.868 1.00 96.25 162 SER A O 1
ATOM 1159 N N . SER A 1 163 ? 10.841 -4.906 -22.520 1.00 95.75 163 SER A N 1
ATOM 1160 C CA . SER A 1 163 ? 10.281 -3.871 -23.391 1.00 95.75 163 SER A CA 1
ATOM 1161 C C . SER A 1 163 ? 11.172 -3.652 -24.610 1.00 95.75 163 SER A C 1
ATOM 1163 O O . SER A 1 163 ? 12.393 -3.751 -24.509 1.00 95.75 163 SER A O 1
ATOM 1165 N N . MET A 1 164 ? 10.565 -3.318 -25.753 1.00 97.00 164 MET A N 1
ATOM 1166 C CA . MET A 1 164 ? 11.285 -2.948 -26.982 1.00 97.00 164 MET A CA 1
ATOM 1167 C C . MET A 1 164 ? 11.640 -1.454 -27.036 1.00 97.00 164 MET A C 1
ATOM 1169 O O . MET A 1 164 ? 12.497 -1.053 -27.816 1.00 97.00 164 MET A O 1
ATOM 1173 N N . SER A 1 165 ? 10.983 -0.625 -26.222 1.00 94.25 165 SER A N 1
ATOM 1174 C CA . SER A 1 165 ? 11.216 0.819 -26.145 1.00 94.25 165 SER A CA 1
ATOM 1175 C C . SER A 1 165 ? 10.895 1.362 -24.751 1.00 94.25 165 SER A C 1
ATOM 1177 O O . SER A 1 165 ? 10.207 0.718 -23.957 1.00 94.25 165 SER A O 1
ATOM 1179 N N . SER A 1 166 ? 11.375 2.566 -24.439 1.00 93.31 166 SER A N 1
ATOM 1180 C CA . SER A 1 166 ? 10.925 3.287 -23.243 1.00 93.31 166 SER A CA 1
ATOM 1181 C C . SER A 1 166 ? 9.508 3.848 -23.436 1.00 93.31 166 SER A C 1
ATOM 1183 O O . SER A 1 166 ? 8.984 3.884 -24.552 1.00 93.31 166 SER A O 1
ATOM 1185 N N . CYS A 1 167 ? 8.892 4.301 -22.344 1.00 92.38 167 CYS A N 1
ATOM 1186 C CA . CYS A 1 167 ? 7.686 5.125 -22.389 1.00 92.38 167 CYS A CA 1
ATOM 1187 C C . CYS A 1 167 ? 8.045 6.615 -22.521 1.00 92.38 167 CYS A C 1
ATOM 1189 O O . CYS A 1 167 ? 9.139 7.035 -22.139 1.00 92.38 167 CYS A O 1
ATOM 1191 N N . ALA A 1 168 ? 7.114 7.413 -23.048 1.00 90.19 168 ALA A N 1
ATOM 1192 C CA . ALA A 1 168 ? 7.230 8.867 -23.092 1.00 90.19 168 ALA A CA 1
ATOM 1193 C C . ALA A 1 168 ? 6.600 9.482 -21.836 1.00 90.19 168 ALA A C 1
ATOM 1195 O O . ALA A 1 168 ? 5.458 9.170 -21.492 1.00 90.19 168 ALA A O 1
ATOM 1196 N N . VAL A 1 169 ? 7.330 10.371 -21.163 1.00 89.88 169 VAL A N 1
ATOM 1197 C CA . VAL A 1 169 ? 6.817 11.111 -20.004 1.00 89.88 169 VAL A CA 1
ATOM 1198 C C . VAL A 1 169 ? 6.201 12.418 -20.504 1.00 89.88 169 VAL A C 1
ATOM 1200 O O . VAL A 1 169 ? 6.855 13.132 -21.265 1.00 89.88 169 VAL A O 1
ATOM 1203 N N . PRO A 1 170 ? 4.970 12.784 -20.100 1.00 88.31 170 PRO A N 1
ATOM 1204 C CA . PRO A 1 170 ? 4.380 14.060 -20.492 1.00 88.31 170 PRO A CA 1
ATOM 1205 C C . PRO A 1 170 ? 5.319 15.239 -20.201 1.00 88.31 170 PRO A C 1
ATOM 1207 O O . PRO A 1 170 ? 5.818 15.383 -19.087 1.00 88.31 170 PRO A O 1
ATOM 1210 N N . GLY A 1 171 ? 5.563 16.077 -21.211 1.00 84.94 171 GLY A N 1
ATOM 1211 C CA . GLY A 1 171 ? 6.497 17.205 -21.116 1.00 84.94 171 GLY A CA 1
ATOM 1212 C C . GLY A 1 171 ? 7.961 16.867 -21.422 1.00 84.94 171 GLY A C 1
ATOM 1213 O O . GLY A 1 171 ? 8.789 17.773 -21.402 1.00 84.94 171 GLY A O 1
ATOM 1214 N N . ASN A 1 172 ? 8.283 15.611 -21.745 1.00 73.31 172 ASN A N 1
ATOM 1215 C CA . ASN A 1 172 ? 9.607 15.196 -22.200 1.00 73.31 172 ASN A CA 1
ATOM 1216 C C . ASN A 1 172 ? 9.466 14.272 -23.431 1.00 73.31 172 ASN A C 1
ATOM 1218 O O . ASN A 1 172 ? 9.164 13.087 -23.259 1.00 73.31 172 ASN A O 1
ATOM 1222 N N . PRO A 1 173 ? 9.575 14.794 -24.671 1.00 52.41 173 PRO A N 1
ATOM 1223 C CA . PRO A 1 173 ? 9.501 13.950 -25.860 1.00 52.41 173 PRO A CA 1
ATOM 1224 C C . PRO A 1 173 ? 10.658 12.940 -25.849 1.00 52.41 173 PRO A C 1
ATOM 1226 O O . PRO A 1 173 ? 11.780 13.292 -25.490 1.00 52.41 173 PRO A O 1
ATOM 1229 N N . ALA A 1 174 ? 10.329 11.686 -26.173 1.00 56.19 174 ALA A N 1
ATOM 1230 C CA . ALA A 1 174 ? 11.254 10.554 -26.185 1.00 56.19 174 ALA A CA 1
ATOM 1231 C C . ALA A 1 174 ? 12.382 10.715 -27.213 1.00 56.19 174 ALA A C 1
ATOM 1233 O O . ALA A 1 174 ? 12.121 11.317 -28.281 1.00 56.19 174 ALA A O 1
#